Protein AF-A0A9N9KEL1-F1 (afdb_monomer)

Secondary structure (DSSP, 8-state):
----HHHHHHHHHHHHHHTSTTTS----TTS--EEEEEEETTEEEEEEE-

Solvent-accessible surface area (backbone atoms only — not comparable to full-atom values): 3321 Å² total; per-residue (Å²): 137,81,90,44,72,69,56,50,54,53,52,53,49,50,51,52,50,58,72,26,74,84,70,41,63,84,83,62,85,93,50,76,79,43,80,48,73,52,75,55,99,90,49,76,50,75,48,81,44,120

Radius of gyration: 15.32 Å; Cα contacts (8 Å, |Δi|>4): 33; chains: 1; bounding box: 33×32×37 Å

Mean predicted aligned error: 3.33 Å

Foldseek 3Di:
DDCDPVNVVVVVVVVVVCCDPPNDDDDDPVDDWDKDKDDDPVDIDIDIDD

Structure (mmCIF, N/CA/C/O backbone):
data_AF-A0A9N9KEL1-F1
#
_entry.id   AF-A0A9N9KEL1-F1
#
loop_
_atom_site.group_PDB
_atom_site.id
_atom_site.type_symbol
_atom_site.label_atom_id
_atom_site.label_alt_id
_atom_site.label_comp_id
_atom_site.label_asym_id
_atom_site.label_entity_id
_atom_site.label_seq_id
_atom_site.pdbx_PDB_ins_code
_atom_site.Cartn_x
_atom_site.Cartn_y
_atom_site.Cartn_z
_atom_site.occupancy
_atom_site.B_iso_or_equiv
_atom_site.auth_seq_id
_atom_site.auth_comp_id
_atom_site.auth_asym_id
_atom_site.auth_atom_id
_atom_site.pdbx_PDB_model_num
ATOM 1 N N . PHE A 1 1 ? 19.614 4.916 -15.077 1.00 82.94 1 PHE A N 1
ATOM 2 C CA . PHE A 1 1 ? 18.822 3.742 -14.656 1.00 82.94 1 PHE A CA 1
ATOM 3 C C . PHE A 1 1 ? 17.787 3.467 -15.738 1.00 82.94 1 PHE A C 1
ATOM 5 O O . PHE A 1 1 ? 17.217 4.432 -16.232 1.00 82.94 1 PHE A O 1
ATOM 12 N N . THR A 1 2 ? 17.567 2.204 -16.118 1.00 96.06 2 THR A N 1
ATOM 13 C CA . THR A 1 2 ? 16.591 1.834 -17.158 1.00 96.06 2 THR A CA 1
ATOM 14 C C . THR A 1 2 ? 15.469 1.019 -16.525 1.00 96.06 2 THR A C 1
ATOM 16 O O . THR A 1 2 ? 15.700 -0.096 -16.055 1.00 96.06 2 THR A O 1
ATOM 19 N N . TRP A 1 3 ? 14.257 1.578 -16.493 1.00 97.56 3 TRP A N 1
ATOM 20 C CA . TRP A 1 3 ? 13.055 0.832 -16.118 1.00 97.56 3 TRP A CA 1
ATOM 21 C C . TRP A 1 3 ? 12.731 -0.159 -17.238 1.00 97.56 3 TRP A C 1
ATOM 23 O O . TRP A 1 3 ? 12.742 0.209 -18.408 1.00 97.56 3 TRP A O 1
ATOM 33 N N . THR A 1 4 ? 12.507 -1.422 -16.892 1.00 98.50 4 THR A N 1
ATOM 34 C CA . THR A 1 4 ? 12.310 -2.509 -17.861 1.00 98.50 4 THR A CA 1
ATOM 35 C C . THR A 1 4 ? 10.978 -3.177 -17.581 1.00 98.50 4 THR A C 1
ATOM 37 O O . THR A 1 4 ? 10.407 -3.001 -16.502 1.00 98.50 4 THR A O 1
ATOM 40 N N . ASP A 1 5 ? 10.522 -4.011 -18.506 1.00 98.38 5 ASP A N 1
ATOM 41 C CA . ASP A 1 5 ? 9.270 -4.751 -18.343 1.00 98.38 5 ASP A CA 1
ATOM 42 C C . ASP A 1 5 ? 9.278 -5.625 -17.086 1.00 98.38 5 ASP A C 1
ATOM 44 O O . ASP A 1 5 ? 8.273 -5.722 -16.387 1.00 98.38 5 ASP A O 1
ATOM 48 N N . LYS A 1 6 ? 10.436 -6.189 -16.720 1.00 98.25 6 LYS A N 1
ATOM 49 C CA . LYS A 1 6 ? 10.586 -6.945 -15.471 1.00 98.25 6 LYS A CA 1
ATOM 50 C C . LYS A 1 6 ? 10.366 -6.062 -14.237 1.00 98.25 6 LYS A C 1
ATOM 52 O O . LYS A 1 6 ? 9.731 -6.508 -13.286 1.00 98.25 6 LYS A O 1
ATOM 57 N N . HIS A 1 7 ? 10.869 -4.824 -14.237 1.00 98.25 7 HIS A N 1
ATOM 58 C CA . HIS A 1 7 ? 10.637 -3.881 -13.136 1.00 98.25 7 HIS A CA 1
ATOM 59 C C . HIS A 1 7 ? 9.150 -3.526 -13.022 1.00 98.25 7 HIS A C 1
ATOM 61 O O . HIS A 1 7 ? 8.600 -3.556 -11.922 1.00 98.25 7 HIS A O 1
ATOM 67 N N . GLN A 1 8 ? 8.491 -3.276 -14.159 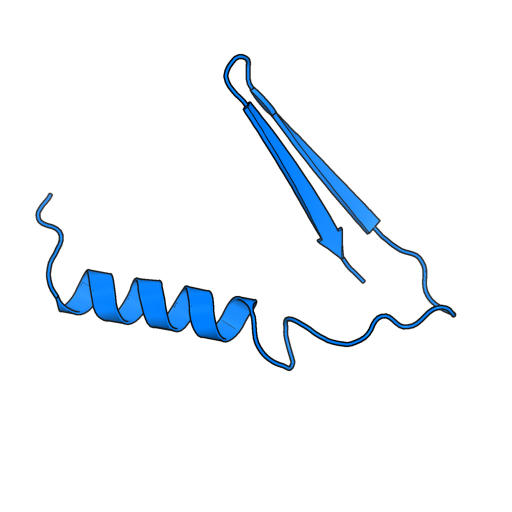1.00 98.44 8 GLN A N 1
ATOM 68 C CA . GLN A 1 8 ? 7.061 -2.979 -14.191 1.00 98.44 8 GLN A CA 1
ATOM 69 C C . GLN A 1 8 ? 6.222 -4.147 -13.665 1.00 98.44 8 GLN A C 1
ATOM 71 O O . GLN A 1 8 ? 5.386 -3.951 -12.789 1.00 98.44 8 GLN A O 1
ATOM 76 N N . GLN A 1 9 ? 6.500 -5.369 -14.126 1.00 98.62 9 GLN A N 1
ATOM 77 C CA . GLN A 1 9 ? 5.798 -6.575 -13.679 1.00 98.62 9 GLN A CA 1
ATOM 78 C C . GLN A 1 9 ? 5.905 -6.777 -12.165 1.00 98.62 9 GLN A C 1
ATOM 80 O O . GLN A 1 9 ? 4.910 -7.082 -11.511 1.00 98.62 9 GLN A O 1
ATOM 85 N N . VAL A 1 10 ? 7.094 -6.576 -11.589 1.00 98.25 10 VAL A N 1
ATOM 86 C CA . VAL A 1 10 ? 7.289 -6.685 -10.136 1.00 98.25 10 VAL A CA 1
ATOM 87 C C . VAL A 1 10 ? 6.547 -5.573 -9.396 1.00 98.25 10 VAL A C 1
ATOM 89 O O . VAL A 1 10 ? 5.931 -5.834 -8.364 1.00 98.25 10 VAL A O 1
ATOM 92 N N . PHE A 1 11 ? 6.563 -4.346 -9.915 1.00 98.38 11 PHE A N 1
ATOM 93 C CA . PHE A 1 11 ? 5.857 -3.225 -9.300 1.00 98.38 11 PHE A CA 1
ATOM 94 C C . PHE A 1 11 ? 4.337 -3.429 -9.291 1.00 98.38 11 PHE A C 1
ATOM 96 O O . PHE A 1 11 ? 3.691 -3.220 -8.264 1.00 98.38 11 PHE A O 1
ATOM 103 N N . ASP A 1 12 ? 3.766 -3.897 -10.398 1.00 98.50 12 ASP A N 1
ATOM 104 C CA . ASP A 1 12 ? 2.332 -4.177 -10.479 1.00 98.50 12 ASP A CA 1
ATOM 105 C C . ASP A 1 12 ? 1.940 -5.394 -9.637 1.00 98.50 12 ASP A C 1
ATOM 107 O O . ASP A 1 12 ? 0.897 -5.381 -8.981 1.00 98.50 12 ASP A O 1
ATOM 111 N N . TRP A 1 13 ? 2.810 -6.405 -9.553 1.00 98.25 13 TRP A N 1
ATOM 112 C CA . TRP A 1 13 ? 2.629 -7.512 -8.619 1.00 98.25 13 TRP A CA 1
ATOM 113 C C . TRP A 1 13 ? 2.613 -7.036 -7.157 1.00 98.25 13 TRP A C 1
ATOM 115 O O . TRP A 1 13 ? 1.751 -7.460 -6.387 1.00 98.25 13 TRP A O 1
ATOM 125 N N . LEU A 1 14 ? 3.504 -6.116 -6.769 1.00 98.19 14 LEU A N 1
ATOM 126 C CA . LEU A 1 14 ? 3.519 -5.539 -5.419 1.00 98.19 14 LEU A CA 1
ATOM 127 C C . LEU A 1 14 ? 2.231 -4.775 -5.113 1.00 98.19 14 LEU A C 1
ATOM 129 O O . LEU A 1 14 ? 1.640 -4.992 -4.056 1.00 98.19 14 LEU A 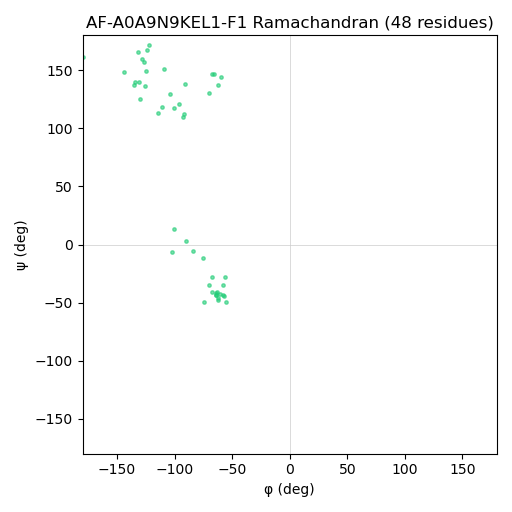O 1
ATOM 133 N N . LYS A 1 15 ? 1.758 -3.936 -6.044 1.00 98.06 15 LYS A N 1
ATOM 134 C CA . LYS A 1 15 ? 0.464 -3.251 -5.900 1.00 98.06 15 LYS A CA 1
ATOM 135 C C . LYS A 1 15 ? -0.661 -4.250 -5.665 1.00 98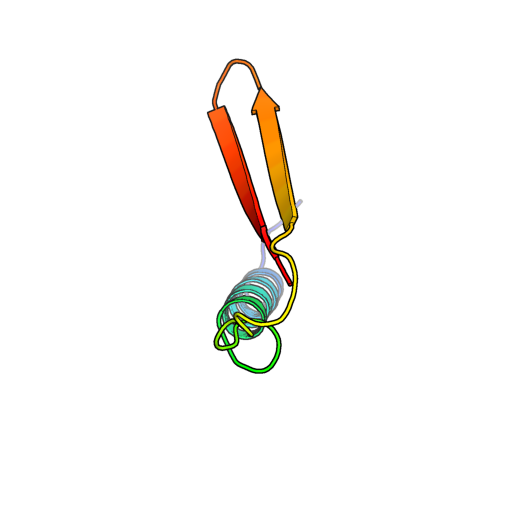.06 15 LYS A C 1
ATOM 137 O O . LYS A 1 15 ? -1.399 -4.103 -4.699 1.00 98.06 15 LYS A O 1
ATOM 142 N N . TYR A 1 16 ? -0.740 -5.288 -6.501 1.00 98.19 16 TYR A N 1
ATOM 143 C CA . TYR A 1 16 ? -1.768 -6.318 -6.381 1.00 98.19 16 TYR A CA 1
ATOM 144 C C . TYR A 1 16 ? -1.744 -6.990 -5.006 1.00 98.19 16 TYR A C 1
ATOM 146 O O . TYR A 1 16 ? -2.791 -7.170 -4.388 1.00 98.19 16 TYR A O 1
ATOM 154 N N . ARG A 1 17 ? -0.555 -7.336 -4.497 1.00 97.75 17 ARG A N 1
ATOM 155 C CA . ARG A 1 17 ? -0.409 -7.944 -3.168 1.00 97.75 17 ARG A CA 1
ATOM 156 C C . ARG A 1 17 ? -0.852 -7.004 -2.049 1.00 97.75 17 ARG A C 1
ATOM 158 O O . ARG A 1 17 ? -1.519 -7.472 -1.136 1.00 97.75 17 ARG A O 1
ATOM 165 N N . LEU A 1 18 ? -0.515 -5.715 -2.126 1.00 97.06 18 LEU A N 1
ATOM 166 C CA . LEU A 1 18 ? -0.905 -4.714 -1.123 1.00 97.06 18 LEU A CA 1
ATOM 167 C C . LEU A 1 18 ? -2.414 -4.439 -1.108 1.00 97.06 18 LEU A C 1
ATOM 169 O O . LEU A 1 18 ? -2.953 -4.095 -0.064 1.00 97.06 18 LEU A O 1
ATOM 173 N N . THR A 1 19 ? -3.101 -4.607 -2.239 1.00 96.31 19 THR A N 1
ATOM 174 C CA . THR A 1 19 ? -4.549 -4.372 -2.360 1.00 96.31 19 THR A CA 1
ATOM 175 C C . THR A 1 19 ? -5.382 -5.652 -2.307 1.00 96.31 19 THR A C 1
ATOM 177 O O . THR A 1 19 ? -6.552 -5.633 -2.679 1.00 96.31 19 THR A O 1
ATOM 180 N N . SER A 1 20 ? -4.791 -6.774 -1.892 1.00 96.31 20 SER A N 1
ATOM 181 C CA . SER A 1 20 ? -5.465 -8.073 -1.816 1.00 96.31 20 SER A CA 1
ATOM 182 C C . SER A 1 20 ? -5.290 -8.701 -0.439 1.00 96.31 20 SER A C 1
ATOM 184 O O . SER A 1 20 ? -4.342 -8.400 0.291 1.00 96.31 20 SER A O 1
ATOM 186 N N . ALA A 1 21 ? -6.172 -9.642 -0.105 1.00 94.12 21 ALA A N 1
ATOM 187 C CA . ALA A 1 21 ? -6.004 -10.466 1.081 1.00 94.12 21 ALA A CA 1
ATOM 188 C C . ALA A 1 21 ? -4.674 -11.259 1.018 1.00 94.12 21 ALA A C 1
ATOM 190 O O . ALA A 1 21 ? -4.261 -11.704 -0.061 1.00 94.12 21 ALA A O 1
ATOM 191 N N . PRO A 1 22 ? -3.987 -11.464 2.155 1.00 92.94 22 PRO A N 1
ATOM 192 C CA . PRO A 1 22 ? -4.395 -11.082 3.511 1.00 92.94 22 PRO A CA 1
ATOM 193 C C . PRO A 1 22 ? -3.932 -9.678 3.944 1.00 92.94 22 PRO A C 1
ATOM 195 O O . PRO A 1 22 ? -4.146 -9.318 5.092 1.00 92.94 22 PRO A O 1
ATOM 198 N N . ILE A 1 23 ? -3.269 -8.901 3.075 1.00 94.38 23 ILE A N 1
ATOM 199 C CA . ILE A 1 23 ? -2.713 -7.590 3.457 1.00 94.38 23 ILE A CA 1
ATOM 200 C C . ILE A 1 23 ? -3.829 -6.554 3.584 1.00 94.38 23 ILE A C 1
ATOM 202 O O . ILE A 1 23 ? -3.927 -5.872 4.598 1.00 94.38 23 ILE A O 1
ATOM 206 N N . LEU A 1 24 ? -4.692 -6.466 2.570 1.00 96.00 24 LEU A N 1
ATOM 207 C CA . LEU A 1 24 ? -5.932 -5.710 2.669 1.00 96.00 24 LEU A CA 1
ATOM 208 C C . LEU A 1 24 ? -7.039 -6.665 3.110 1.00 96.00 24 LEU A C 1
ATOM 210 O O . LEU A 1 24 ? -7.445 -7.551 2.354 1.00 96.00 24 LEU A O 1
ATOM 214 N N . GLN A 1 25 ? -7.504 -6.491 4.340 1.00 94.25 25 GLN A N 1
ATOM 215 C CA . GLN A 1 25 ? -8.550 -7.310 4.940 1.00 94.25 25 GLN A CA 1
ATOM 216 C C . GLN A 1 25 ? -9.628 -6.442 5.584 1.00 94.25 25 GLN A C 1
ATOM 218 O O . GLN A 1 25 ? -9.443 -5.238 5.772 1.00 94.25 25 GLN A O 1
ATOM 223 N N . TYR A 1 26 ? -10.767 -7.061 5.898 1.00 94.94 26 TYR A N 1
ATOM 224 C CA . TYR A 1 26 ? -11.795 -6.390 6.681 1.00 94.94 26 TYR A CA 1
ATOM 225 C C . TYR A 1 26 ? -11.251 -6.048 8.069 1.00 94.94 26 TYR A C 1
ATOM 227 O O . TYR A 1 26 ? -10.564 -6.881 8.663 1.00 94.94 26 TYR A O 1
ATOM 235 N N . PRO A 1 27 ? -11.547 -4.842 8.570 1.00 94.88 27 PRO A N 1
ATOM 236 C CA . PRO A 1 27 ? -11.094 -4.439 9.881 1.00 94.88 27 PRO A CA 1
ATOM 237 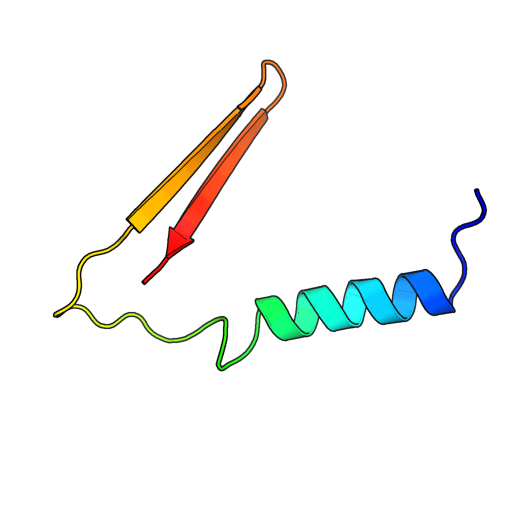C C . PRO A 1 27 ? -11.781 -5.252 10.979 1.00 94.88 27 PRO A C 1
ATOM 239 O O . PRO A 1 27 ? -12.959 -5.603 10.862 1.00 94.88 27 PRO A O 1
ATOM 242 N N . ASP A 1 28 ? -11.049 -5.501 12.058 1.00 96.25 28 ASP A N 1
ATOM 243 C CA . ASP A 1 28 ? -11.611 -6.007 13.307 1.00 96.25 28 ASP A CA 1
ATOM 244 C C . ASP A 1 28 ? -11.963 -4.805 14.193 1.00 96.25 28 ASP A C 1
ATOM 246 O O . ASP A 1 28 ? -11.086 -4.059 14.630 1.00 96.25 28 ASP A O 1
ATOM 250 N N . TYR A 1 29 ? -13.255 -4.579 14.424 1.00 95.81 29 TYR A N 1
ATOM 251 C CA . TYR A 1 29 ? -13.740 -3.429 15.194 1.00 95.81 29 TYR A CA 1
ATOM 252 C C . TYR A 1 29 ? -13.531 -3.576 16.705 1.00 95.81 29 TYR A C 1
ATOM 254 O O . TYR A 1 29 ? -13.660 -2.583 17.423 1.00 95.81 29 TYR A O 1
ATOM 262 N N . ASP A 1 30 ? -13.172 -4.772 17.176 1.00 97.81 30 ASP A N 1
ATOM 263 C CA .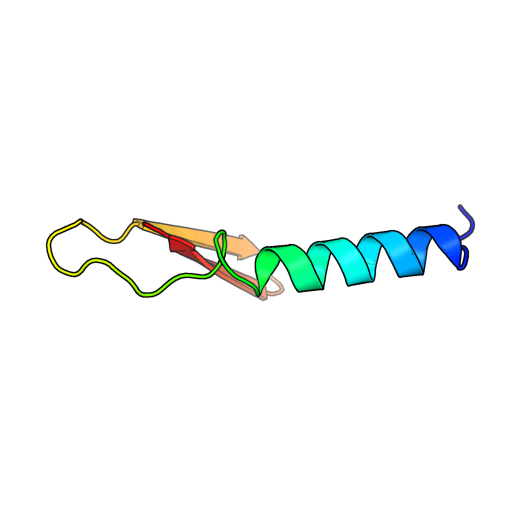 ASP A 1 30 ? -12.789 -5.011 18.567 1.00 97.81 30 ASP A CA 1
ATOM 264 C C . ASP A 1 30 ? -11.300 -4.690 18.818 1.00 97.81 30 ASP A C 1
ATOM 266 O O . ASP A 1 30 ? -10.840 -4.709 19.962 1.00 97.81 30 ASP A O 1
ATOM 270 N N . GLN A 1 31 ? -10.540 -4.357 17.765 1.00 96.50 31 GLN A N 1
ATOM 271 C CA . GLN A 1 31 ? -9.128 -3.978 17.827 1.00 96.50 31 GLN A CA 1
ATOM 272 C C . GLN A 1 31 ? -8.919 -2.484 17.532 1.00 96.50 31 GLN A C 1
ATOM 274 O O . GLN A 1 31 ? -9.678 -1.867 16.777 1.00 96.50 31 GLN A O 1
ATOM 279 N N . PRO A 1 32 ? -7.869 -1.861 18.098 1.00 96.81 32 PRO A N 1
ATOM 280 C CA . PRO A 1 32 ? -7.575 -0.461 17.835 1.00 96.81 32 PRO A CA 1
ATOM 281 C C . PRO A 1 32 ? -7.170 -0.238 16.377 1.00 96.81 32 PRO A C 1
ATOM 283 O O . PRO A 1 32 ? -6.493 -1.058 15.762 1.00 96.81 32 PRO A O 1
ATOM 286 N N . PHE A 1 33 ? -7.530 0.926 15.846 1.00 97.00 33 PHE A N 1
ATOM 287 C CA . PHE A 1 33 ? -7.015 1.409 14.570 1.00 97.00 33 PHE A CA 1
ATOM 288 C C . PHE A 1 33 ? -5.752 2.245 14.787 1.00 97.00 33 PHE A C 1
ATOM 290 O O . PHE A 1 33 ? -5.705 3.091 15.682 1.00 97.00 33 PHE A O 1
ATOM 297 N N . LEU A 1 34 ? -4.750 2.053 13.929 1.00 97.38 34 LEU A N 1
ATOM 298 C CA . LEU A 1 34 ? -3.514 2.829 13.911 1.00 97.38 34 LEU A CA 1
ATOM 299 C C . LEU A 1 34 ? -3.473 3.699 12.655 1.00 97.38 34 LEU A C 1
ATOM 301 O O . LEU A 1 34 ? -3.466 3.186 11.536 1.00 97.38 34 LEU A O 1
ATOM 305 N N . LEU A 1 35 ? -3.439 5.019 12.836 1.00 97.12 35 LEU A N 1
ATOM 306 C CA . LEU A 1 35 ? -3.291 5.973 11.741 1.00 97.12 35 LEU A CA 1
ATOM 307 C C . LEU A 1 35 ? -1.841 6.452 11.663 1.00 97.12 35 LEU A C 1
ATOM 309 O O . LEU A 1 35 ? -1.342 7.107 12.577 1.00 97.12 35 LEU A O 1
ATOM 31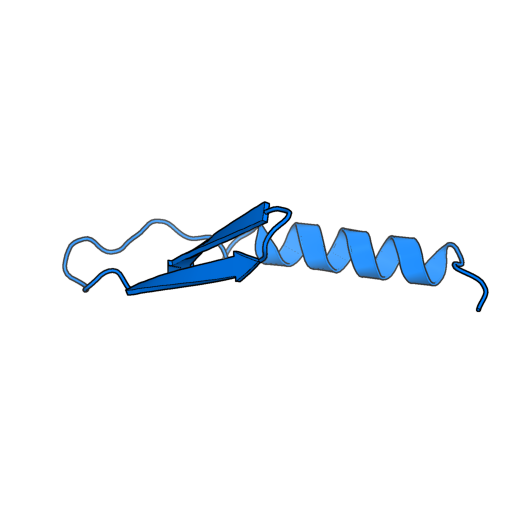3 N N . PHE A 1 36 ? -1.191 6.166 10.542 1.00 97.62 36 PHE A N 1
ATOM 314 C CA . PHE A 1 36 ? 0.132 6.673 10.208 1.00 97.62 36 PHE A CA 1
ATOM 315 C C . PHE A 1 36 ? -0.018 7.783 9.180 1.00 97.62 36 PHE A C 1
ATOM 317 O O . PHE A 1 36 ? -0.689 7.592 8.171 1.00 97.62 36 PHE A O 1
ATOM 324 N N . THR A 1 37 ? 0.604 8.933 9.414 1.00 97.25 37 THR A N 1
ATOM 325 C CA . THR A 1 37 ? 0.565 10.071 8.489 1.00 97.25 37 THR A CA 1
ATOM 326 C C . THR A 1 37 ? 1.966 10.593 8.249 1.00 97.25 37 THR A C 1
ATOM 328 O O . THR A 1 37 ? 2.738 10.719 9.197 1.00 97.25 37 THR A O 1
ATOM 331 N N . ASP A 1 38 ? 2.261 10.962 7.011 1.00 97.38 38 ASP A N 1
ATOM 332 C CA . ASP A 1 38 ? 3.484 11.670 6.645 1.00 97.38 38 ASP A CA 1
ATOM 333 C C . ASP A 1 38 ? 3.123 12.804 5.682 1.00 97.38 38 ASP A C 1
ATOM 335 O O . ASP A 1 38 ? 2.278 12.640 4.798 1.00 97.38 38 ASP A O 1
ATOM 339 N N . ALA A 1 39 ? 3.718 13.973 5.886 1.00 97.31 39 ALA A N 1
ATOM 340 C CA . ALA A 1 39 ? 3.429 15.176 5.130 1.00 97.31 39 ALA A CA 1
ATOM 341 C C . ALA A 1 39 ? 4.719 15.870 4.707 1.00 97.31 39 ALA A C 1
ATOM 343 O O . ALA A 1 39 ? 5.657 16.051 5.480 1.00 97.31 39 ALA A O 1
ATOM 344 N N . THR A 1 40 ? 4.707 16.361 3.477 1.00 96.25 40 THR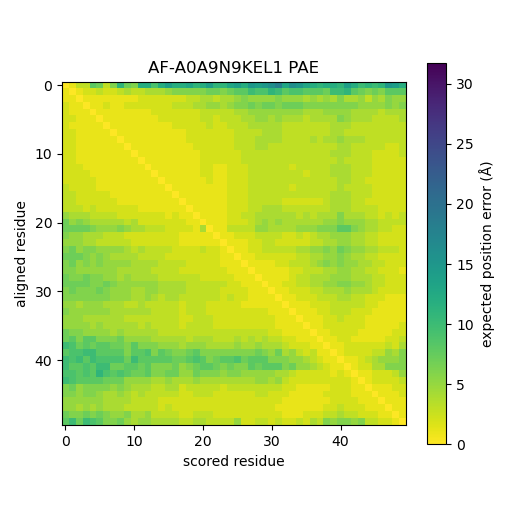 A N 1
ATOM 345 C CA . THR A 1 40 ? 5.713 17.264 2.930 1.00 96.25 40 THR A CA 1
ATOM 346 C C . THR A 1 40 ? 5.031 18.548 2.472 1.00 96.25 40 THR A C 1
ATOM 348 O O . THR A 1 40 ? 3.806 18.630 2.400 1.00 96.25 40 THR A O 1
ATOM 351 N N . TYR A 1 41 ? 5.818 19.555 2.096 1.00 96.31 41 TYR A N 1
ATOM 352 C CA . TYR A 1 41 ? 5.276 20.807 1.559 1.00 96.31 41 TYR A CA 1
ATOM 353 C C . TYR A 1 41 ? 4.361 20.605 0.333 1.00 96.31 41 TYR A C 1
ATOM 355 O O . TYR A 1 41 ? 3.459 21.403 0.100 1.00 96.31 41 TYR A O 1
ATOM 363 N N . LEU A 1 42 ? 4.583 19.541 -0.449 1.00 96.06 42 LEU A N 1
ATOM 364 C CA . LEU A 1 42 ? 3.876 19.287 -1.708 1.00 96.06 42 LEU A CA 1
ATOM 365 C C . LEU A 1 42 ? 2.767 18.236 -1.599 1.00 96.06 42 LEU A C 1
ATOM 367 O O . LEU A 1 42 ? 2.046 18.019 -2.572 1.00 96.06 42 LEU A O 1
ATOM 371 N N . GLY A 1 43 ? 2.620 17.563 -0.458 1.00 96.06 43 GLY A N 1
ATOM 372 C CA . GLY A 1 43 ? 1.633 16.498 -0.342 1.00 96.06 43 GLY A CA 1
ATOM 373 C C . GLY A 1 43 ? 1.580 15.829 1.021 1.00 96.06 43 GLY A C 1
ATOM 374 O O . GLY A 1 43 ? 2.520 15.904 1.807 1.00 96.06 43 GLY A O 1
ATOM 375 N N . LEU A 1 44 ? 0.465 15.146 1.259 1.00 96.75 44 LEU A N 1
ATOM 376 C CA . LEU A 1 44 ? 0.145 14.413 2.479 1.00 96.75 44 LEU A CA 1
ATOM 377 C C . LEU A 1 44 ? -0.203 12.968 2.110 1.00 96.75 44 LEU A C 1
ATOM 379 O O . LEU A 1 44 ? -0.947 12.733 1.158 1.00 96.75 44 LEU A O 1
ATOM 383 N N . GLY A 1 45 ? 0.310 12.017 2.881 1.00 97.06 45 GLY A N 1
ATOM 384 C CA . GLY A 1 45 ? -0.039 10.605 2.813 1.00 97.06 45 GLY A CA 1
ATOM 385 C C . GLY A 1 45 ? -0.499 10.090 4.172 1.00 97.06 45 GLY A C 1
ATOM 386 O O . GLY A 1 45 ? -0.046 10.562 5.216 1.00 97.06 45 GLY A O 1
ATOM 387 N N . ALA A 1 46 ? -1.400 9.110 4.158 1.00 97.38 46 ALA A N 1
ATOM 388 C CA . ALA A 1 46 ? -1.848 8.426 5.361 1.00 97.38 46 ALA A CA 1
ATOM 389 C C . ALA A 1 46 ? -2.107 6.936 5.098 1.00 97.38 46 ALA A C 1
ATOM 391 O O . ALA A 1 46 ? -2.520 6.561 4.001 1.00 97.38 46 ALA A O 1
ATOM 392 N N . VAL A 1 47 ? -1.892 6.103 6.117 1.00 96.56 47 VAL A N 1
ATOM 393 C CA . VAL A 1 47 ? -2.218 4.673 6.138 1.00 96.56 47 VAL A CA 1
ATOM 394 C C . VAL A 1 47 ? -2.993 4.374 7.416 1.00 96.56 47 VAL A C 1
ATOM 396 O O . VAL A 1 47 ? -2.519 4.669 8.511 1.00 96.56 47 VAL A O 1
ATOM 399 N N . LEU A 1 48 ? -4.173 3.774 7.271 1.00 96.50 48 LEU A N 1
ATOM 400 C CA . LEU A 1 48 ? -4.936 3.207 8.378 1.00 96.50 48 LEU A CA 1
ATOM 401 C C . LEU A 1 48 ? -4.632 1.706 8.446 1.00 96.50 48 LEU A C 1
ATOM 403 O O . LEU A 1 48 ? -4.859 1.002 7.464 1.00 96.50 48 LEU A O 1
ATOM 407 N N . SER A 1 49 ? -4.104 1.236 9.573 1.00 95.38 49 SER A N 1
ATOM 408 C CA . SER A 1 49 ? -3.690 -0.156 9.781 1.00 95.38 49 SER A CA 1
ATOM 409 C C . SER A 1 49 ? -4.328 -0.749 11.030 1.00 95.38 49 SER A C 1
ATOM 411 O O . SER A 1 49 ? -4.678 -0.019 11.962 1.00 95.38 49 SER A O 1
ATOM 413 N N . GLN A 1 50 ? -4.408 -2.078 11.042 1.00 93.56 50 GLN A N 1
ATOM 414 C CA . GLN A 1 50 ? -4.713 -2.928 12.190 1.00 93.56 50 GLN A CA 1
ATOM 415 C C . GLN A 1 50 ? -3.832 -4.176 12.151 1.00 93.56 50 GLN A C 1
ATOM 417 O O . GLN A 1 50 ? -3.379 -4.518 11.032 1.00 93.56 50 GLN A O 1
#

InterPro domains:
  IPR041577 Reverse transcriptase/retrotransposon-derived protein, RNase H-like domain [PF17919] (3-50)
  IPR043128 Reverse transcriptase/Diguanylate cyclase domain [G3DSA:3.30.70.270] (1-39)
  IPR043502 DNA/RNA polymerase superfamily [SSF56672] (1-50)

Sequence (50 aa):
FTWTDKHQQVFDWLKYRLTSAPILQYPDYDQPFLLFTDATYLGLGAVLSQ

Organism: NCBI:txid60492

pLDDT: mean 96.52, std 2.38, range [82.94, 98.62]

=== Feature glossary ===
Annotated list of the representations used here:

Nearest PDB structures. The Foldseek neighbor list gives the closest experimentally determined structures in the PDB, ranked by structural alignment. TM-score near 1 means near-identical fold; near 0.3 means only rough topology match. This is how one finds what a novel AlphaFold prediction most resembles in the solved-structure universe.

Foldseek 3Di. Foldseek's 3Di representation compresses backbone geometry into a per-residue letter drawn from a learned twenty-state alphabet. It captures the tertiary interaction pattern around each residue — which residues are packed against it in space, regardless of where they are in sequence.

Radius of gyration, Cα contacts, bounding box. Radius of gyration (Rg) is the root-mean-square distance of Cα atoms from their centroid — a single number for overall size and compactness. A globular domain of N residues has Rg ≈ 2.2·N^0.38 Å; an extended or disordered chain has a much larger Rg. The Cα contact count is the number of residue pairs whose Cα atoms are within 8 Å and are more than four positions apart in sequence — a standard proxy for tertiary packing density. The bounding box is the smallest axis-aligned box enclosing all Cα atoms.

InterPro / GO / CATH / organism. The annotation block draws on four external resources. InterPro: which protein families and domains the sequence belongs to. GO: standardized terms for what the protein does, what process it participates in, and where in the cell it acts. CATH: which structural fold it has in the CATH hierarchy. Organism: the species of origin.

mmCIF coordinates.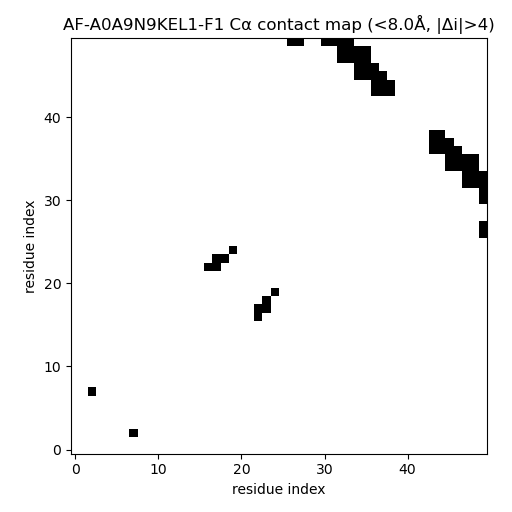 The mmCIF block holds the 3D Cartesian coordinates of each backbone atom (N, Cα, C, O) in ångströms. mmCIF is the PDB's canonical archive format — a tagged-loop text representation of the atomic model.

pLDDT. pLDDT is the predicted lDDT-Cα score: AlphaFold's confidence that the local environment of each residue (all inter-atomic distances within 15 Å) is correctly placed. It is a per-residue number between 0 and 100, with higher meaning more reliable.

Backbone torsions (φ/ψ). φ (phi) and ψ (psi) are the two rotatable backbone dihedrals per residue: φ is the C(i-1)–N–Cα–C torsion, ψ is the N–Cα–C–N(i+1) torsion, both in degrees on (−180°, 180°]. α-helical residues cluster near (−60°, −45°); β-strand residues near (−120°, +130°). A Ramachandran plot is simply a scatter of (φ, ψ) for every residue.

B-factor. For experimental (PDB) structures, the B-factor (temperature factor) quantifies the positional spread of each atom in the crystal — a combination of thermal vibration and static disorder — in units of Å². High B-factors mark flexible loops or poorly resolved regions; low B-factors mark the rigid, well-ordered core.

Secondary structure (3-state, P-SEA). SS3 is a coarse helix/strand/coil call (letters a/b/c) made by the P-SEA algorithm from inter-Cα distances and dihedrals. It is less detailed than DSSP but needs only Cα positions.

Predicted aligned error. Predicted aligned error is AlphaFold's pairwise confidence. Unlike pLDDT (per-residue), PAE is per-residue-pair and captures whether two parts of the structure are correctly placed relative to each other. Units are ångströms of expected positional error.

Solvent-accessible surface area. Solvent-accessible surface area (SASA) is the area in Å² traced out by the centre of a 1.4 Å probe sphere (a water molecule) rolled over the protein's van der Waals surface (Shrake–Rupley / Lee–Richards construction). Buried residues have near-zero SASA; fully exposed residues can exceed 200 Å². The total SASA scales roughly with the number of surface residues.

Secondary structure (8-state, DSSP). The SS8 string is DSSP's per-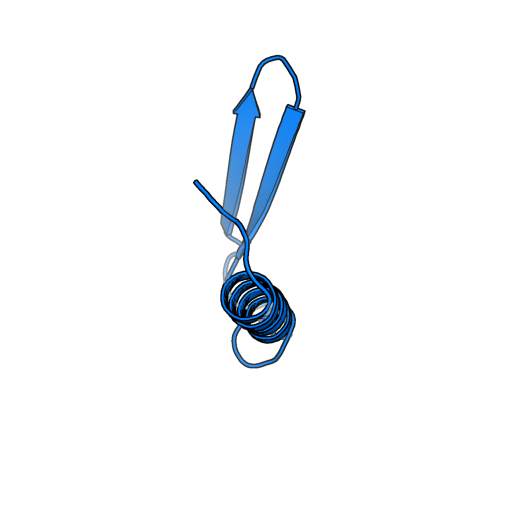residue secondary-structure call. α-helix (H) means an i→i+4 H-bond ladder; β-strand (E) means the residue participates in a β-sheet; 3₁₀ (G) and π (I) are tighter and wider helices; T/S are turns/bends; '-' is loop.

Rendered structure images. Structure images are PyMOL renders from six orthogonal camera directions. Cartoon representation draws helices as coils and strands as arrows; sticks shows the backbone as bonds; surface shows the solvent-excluded envelope. Rainbow coloring maps sequence position to hue (blue→red, N→C); chain coloring assigns a distinct color per polypeptide.

Sequence. The amino-acid sequence is the protein's primary structure: the linear order of residues from the N-terminus to the C-terminus, written in one-letter code. Everything else here — the 3D coordinates, the secondary structure, the domain annotations — is ultimately a consequence of this string.

Contact-map, Ramachandran, and PAE plots. Three diagnostic plots accompany the record. The Cα contact map visualizes the tertiary structure as a 2D adjacency matrix (8 Å cutoff, sequence-local contacts suppressed). The Ramachandran plot shows the distribution of backbone (φ, ψ) torsions, with points in the α and β basins reflecting secondary structure content. The PAE plot shows AlphaFold's inter-residue confidence as a color matrix.